Protein AF-A0AAE1H921-F1 (afdb_monomer)

pLDDT: mean 92.35, std 7.17, range [56.5, 98.56]

Mean predicted aligned error: 3.52 Å

Nearest PDB structures (foldseek):
  1itq-assembly1_B  TM=9.037E-01  e=1.234E-04  Homo sapiens

Radius of gyration: 13.82 Å; Cα contacts (8 Å, |Δi|>4): 84; chains: 1; bounding box: 28×37×38 Å

Structure (mmCIF, N/CA/C/O backbone):
data_AF-A0AAE1H921-F1
#
_entry.id   AF-A0AAE1H921-F1
#
loop_
_atom_site.group_PDB
_atom_site.id
_atom_site.type_symbol
_atom_site.label_atom_id
_atom_site.label_alt_id
_atom_site.label_comp_id
_atom_site.label_asym_id
_atom_site.label_entity_id
_atom_site.label_seq_id
_atom_site.pdbx_PDB_ins_code
_atom_site.Cartn_x
_atom_site.Cartn_y
_atom_site.Cartn_z
_atom_site.occupancy
_atom_site.B_iso_or_equiv
_atom_site.auth_seq_id
_atom_site.auth_comp_id
_atom_site.auth_asym_id
_atom_site.auth_atom_id
_atom_site.pdbx_PDB_model_num
ATOM 1 N N . HIS A 1 1 ? 8.008 -4.798 3.455 1.00 93.94 1 HIS A N 1
ATOM 2 C CA . HIS A 1 1 ? 7.386 -3.957 4.485 1.00 93.94 1 HIS A CA 1
ATOM 3 C C . HIS A 1 1 ? 7.613 -2.524 4.057 1.00 93.94 1 HIS A C 1
ATOM 5 O O . HIS A 1 1 ? 8.766 -2.128 3.936 1.00 93.94 1 HIS A O 1
ATOM 11 N N . ASN A 1 2 ? 6.551 -1.816 3.688 1.00 97.00 2 ASN A N 1
ATOM 12 C CA . ASN A 1 2 ? 6.629 -0.484 3.105 1.00 97.00 2 ASN A CA 1
ATOM 13 C C . ASN A 1 2 ? 5.398 0.325 3.528 1.00 97.00 2 ASN A C 1
ATOM 15 O O . ASN A 1 2 ? 4.272 -0.141 3.339 1.00 97.00 2 ASN A O 1
ATOM 19 N N . ASP A 1 3 ? 5.626 1.509 4.093 1.00 96.31 3 ASP A N 1
ATOM 20 C CA . ASP A 1 3 ? 4.599 2.352 4.718 1.00 96.31 3 ASP A CA 1
ATOM 21 C C . ASP A 1 3 ? 4.034 3.433 3.786 1.00 96.31 3 ASP A C 1
ATOM 23 O O . ASP A 1 3 ? 3.386 4.375 4.243 1.00 96.31 3 ASP A O 1
ATOM 27 N N . LEU A 1 4 ? 4.238 3.327 2.468 1.00 95.00 4 LEU A N 1
ATOM 28 C CA . LEU A 1 4 ? 3.625 4.261 1.522 1.00 95.00 4 LEU A CA 1
ATOM 29 C C . LEU A 1 4 ? 2.108 4.468 1.748 1.00 95.00 4 LEU A C 1
ATOM 31 O O . LEU A 1 4 ? 1.701 5.631 1.745 1.00 95.00 4 LEU A O 1
ATOM 35 N N . PRO A 1 5 ? 1.275 3.435 2.017 1.00 95.62 5 PRO A N 1
ATOM 36 C CA . PRO A 1 5 ? -0.153 3.643 2.290 1.00 95.62 5 PRO A CA 1
ATOM 37 C C . PRO A 1 5 ? -0.413 4.588 3.471 1.00 95.62 5 PRO A C 1
ATOM 39 O O . PRO A 1 5 ? -1.303 5.438 3.416 1.00 95.62 5 PRO A O 1
ATOM 42 N N . TRP A 1 6 ? 0.426 4.518 4.506 1.00 95.69 6 TRP A N 1
ATOM 43 C CA . TRP A 1 6 ? 0.338 5.416 5.652 1.00 95.69 6 TRP A CA 1
ATOM 44 C C . TRP A 1 6 ? 0.701 6.857 5.282 1.00 95.69 6 TRP A C 1
ATOM 46 O O . TRP A 1 6 ? 0.045 7.806 5.719 1.00 95.69 6 TRP A O 1
ATOM 56 N N . ASN A 1 7 ? 1.704 7.045 4.425 1.00 93.06 7 ASN A N 1
ATOM 57 C CA . ASN A 1 7 ? 2.034 8.368 3.899 1.00 93.06 7 ASN A CA 1
ATOM 58 C C . ASN A 1 7 ? 0.895 8.931 3.038 1.00 93.06 7 ASN A C 1
ATOM 60 O O . ASN A 1 7 ? 0.589 10.116 3.136 1.00 93.06 7 ASN A O 1
ATOM 64 N N . MET A 1 8 ? 0.210 8.095 2.255 1.00 92.62 8 MET A N 1
ATOM 65 C CA . MET A 1 8 ? -0.978 8.503 1.494 1.00 92.62 8 MET A CA 1
ATOM 66 C C . MET A 1 8 ? -2.109 8.960 2.415 1.00 92.62 8 MET A C 1
ATOM 68 O O . MET A 1 8 ? -2.743 9.984 2.152 1.00 92.62 8 MET A O 1
ATOM 72 N N . ARG A 1 9 ? -2.307 8.287 3.552 1.00 93.75 9 ARG A N 1
ATOM 73 C CA . ARG A 1 9 ? -3.231 8.773 4.581 1.00 93.75 9 ARG A CA 1
ATOM 74 C C . ARG A 1 9 ? -2.817 10.137 5.126 1.00 93.75 9 ARG A C 1
ATOM 76 O O . ARG A 1 9 ? -3.652 11.028 5.239 1.00 93.75 9 ARG A O 1
ATOM 83 N N . LYS A 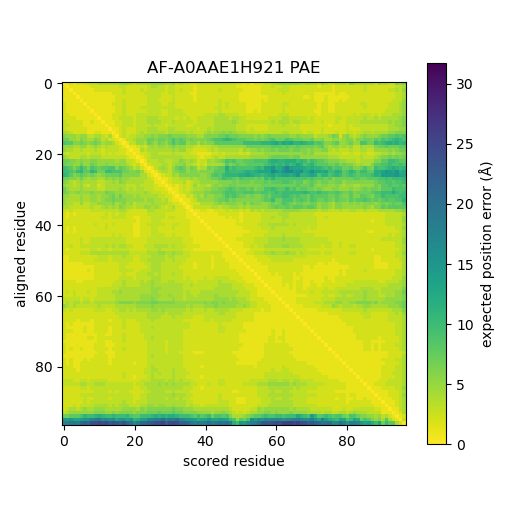1 10 ? -1.543 10.299 5.481 1.00 91.56 10 LYS A N 1
ATOM 84 C CA . LYS A 1 10 ? -1.033 11.527 6.104 1.00 91.56 10 LYS A CA 1
ATOM 85 C C . LYS A 1 10 ? -1.075 12.738 5.178 1.00 91.56 10 LYS A C 1
ATOM 87 O O . LYS A 1 10 ? -1.436 13.816 5.631 1.00 91.56 10 LYS A O 1
ATOM 92 N N . TYR A 1 11 ? -0.671 12.568 3.922 1.00 88.38 11 TYR A N 1
ATOM 93 C CA . TYR A 1 11 ? -0.445 13.686 3.006 1.00 88.38 11 TYR A CA 1
ATOM 94 C C . TYR A 1 11 ? -1.640 14.011 2.123 1.00 88.38 11 TYR A C 1
ATOM 96 O O . TYR A 1 11 ? -1.845 15.174 1.794 1.00 88.38 11 TYR A O 1
ATOM 104 N N . VAL A 1 12 ? -2.412 12.999 1.723 1.00 89.31 12 VAL A N 1
ATOM 105 C CA . VAL A 1 12 ? -3.545 13.181 0.804 1.00 89.31 12 VAL A CA 1
ATOM 106 C C . VAL A 1 12 ? -4.845 12.620 1.365 1.00 89.31 12 VAL A C 1
ATOM 108 O O . VAL A 1 12 ? -5.822 12.506 0.637 1.00 89.31 12 VAL A O 1
ATOM 111 N N . HIS A 1 13 ? -4.890 12.254 2.650 1.00 92.56 13 HIS A N 1
ATOM 112 C CA . HIS A 1 13 ? -6.101 11.759 3.313 1.00 92.56 13 HIS A CA 1
ATOM 113 C C . HIS A 1 13 ? -6.798 10.628 2.536 1.00 92.56 13 HIS A C 1
ATOM 115 O O . HIS A 1 13 ? -8.022 10.588 2.450 1.00 92.56 13 HIS A O 1
ATOM 121 N N . ASN A 1 14 ? -6.011 9.719 1.942 1.00 92.50 14 ASN A N 1
ATOM 122 C 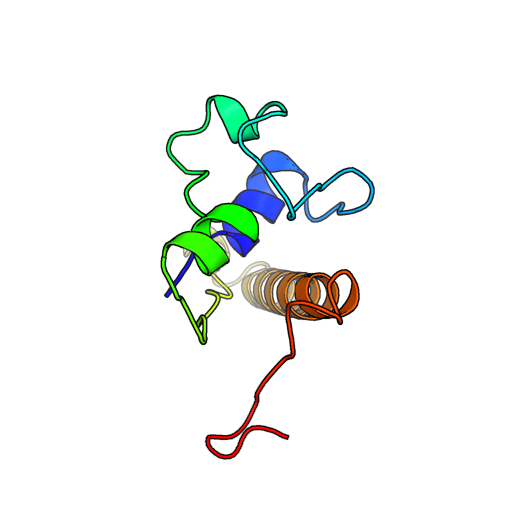CA . ASN A 1 14 ? -6.477 8.616 1.084 1.00 92.50 14 ASN A CA 1
ATOM 123 C C . ASN A 1 14 ? -7.214 9.041 -0.211 1.00 92.50 14 ASN A C 1
ATOM 125 O O . ASN A 1 14 ? -7.771 8.186 -0.916 1.00 92.50 14 ASN A O 1
ATOM 129 N N . GLN A 1 15 ? -7.199 10.333 -0.552 1.00 90.69 15 GLN A N 1
ATOM 130 C CA . GLN A 1 15 ? -7.758 10.894 -1.780 1.00 90.69 15 GLN A CA 1
ATOM 131 C C . GLN A 1 15 ? -6.739 10.751 -2.912 1.00 90.69 15 GLN A C 1
ATOM 133 O O . GLN A 1 15 ? -5.763 11.490 -3.002 1.00 90.69 15 GLN A O 1
ATOM 138 N N . MET A 1 16 ? -6.954 9.767 -3.784 1.00 84.75 16 MET A N 1
ATOM 139 C CA . MET A 1 16 ? -5.952 9.379 -4.782 1.00 84.75 16 MET A CA 1
ATOM 140 C C . MET A 1 16 ? -6.089 10.075 -6.139 1.00 84.75 16 MET A C 1
ATOM 142 O O . MET A 1 16 ? -5.256 9.860 -7.009 1.00 84.75 16 MET A O 1
ATOM 146 N N . GLY A 1 17 ? -7.095 10.936 -6.327 1.00 82.62 17 GLY A N 1
ATOM 147 C CA . GLY A 1 17 ? -7.353 11.578 -7.623 1.00 82.62 17 GLY A CA 1
ATOM 148 C C . GLY A 1 17 ? -6.183 12.416 -8.158 1.00 82.62 17 GLY A C 1
ATOM 149 O O . GLY A 1 17 ? -5.995 12.497 -9.366 1.00 82.62 17 GLY A O 1
ATOM 150 N N . SER A 1 18 ? -5.374 13.004 -7.273 1.00 76.12 18 SER A N 1
ATOM 151 C CA . SER A 1 18 ? -4.166 13.768 -7.622 1.00 76.12 18 SER A CA 1
ATOM 152 C C . SER A 1 18 ? -2.8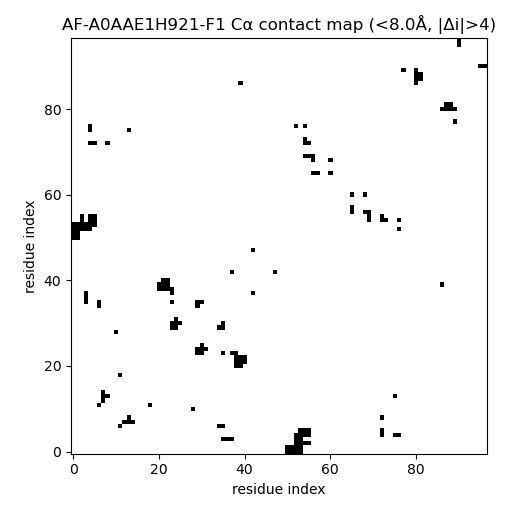60 13.027 -7.304 1.00 76.12 18 SER A C 1
ATOM 154 O O . SER A 1 18 ? -1.775 13.585 -7.474 1.00 76.12 18 SER A O 1
ATOM 156 N N . PHE A 1 19 ? -2.936 11.779 -6.834 1.00 83.75 19 PHE A N 1
ATOM 157 C CA . PHE A 1 19 ? -1.764 11.007 -6.440 1.00 83.75 19 PHE A CA 1
ATOM 158 C C . PHE A 1 19 ? -1.118 10.345 -7.660 1.00 83.75 19 PHE A C 1
ATOM 160 O O . PHE A 1 19 ? -1.611 9.349 -8.184 1.00 83.75 19 PHE A O 1
ATOM 167 N N . ASN A 1 20 ? 0.016 10.886 -8.107 1.00 87.19 20 ASN A N 1
ATOM 168 C CA . ASN A 1 20 ? 0.774 10.313 -9.215 1.00 87.19 20 ASN A CA 1
ATOM 169 C C . ASN A 1 20 ? 1.842 9.327 -8.718 1.00 87.19 20 ASN A C 1
ATOM 171 O O . ASN A 1 20 ? 3.004 9.689 -8.540 1.00 87.19 20 ASN A O 1
ATOM 175 N N . PHE A 1 21 ? 1.471 8.058 -8.550 1.00 91.25 21 PHE A N 1
ATOM 176 C CA . PHE 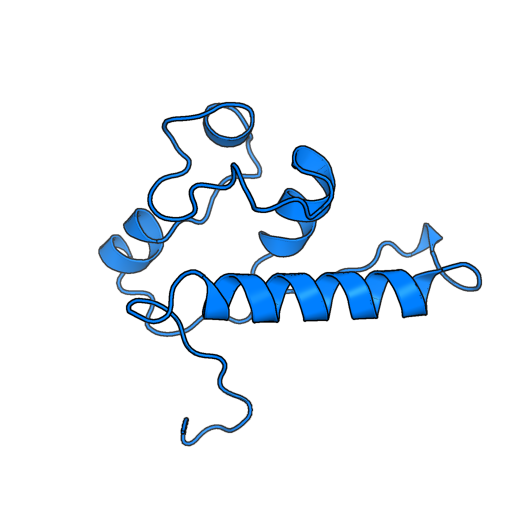A 1 21 ? 2.408 7.026 -8.093 1.00 91.25 21 PHE A CA 1
ATOM 177 C C . PHE A 1 21 ? 3.526 6.689 -9.097 1.00 91.25 21 PHE A C 1
ATOM 179 O O . PHE A 1 21 ? 4.515 6.051 -8.734 1.00 91.25 21 PHE A O 1
ATOM 186 N N . SER A 1 22 ? 3.402 7.108 -10.361 1.00 88.38 22 SER A N 1
ATOM 187 C CA . SER A 1 22 ? 4.416 6.820 -11.383 1.00 88.38 22 SER A CA 1
ATOM 188 C C . SER A 1 22 ? 5.759 7.464 -11.042 1.00 88.38 22 SER A C 1
ATOM 190 O O . SER A 1 22 ? 6.815 6.873 -11.284 1.00 88.38 22 SER A O 1
ATOM 192 N N . LYS A 1 23 ? 5.711 8.676 -10.477 1.00 85.94 23 LYS A N 1
ATOM 193 C CA . LYS A 1 23 ? 6.881 9.477 -10.130 1.00 85.94 23 LYS A CA 1
ATOM 194 C C . LYS A 1 23 ? 6.503 10.523 -9.082 1.00 85.94 23 LYS A C 1
ATOM 196 O O . LYS A 1 23 ? 5.801 11.485 -9.385 1.00 85.94 23 LYS A O 1
ATOM 201 N N . LEU A 1 24 ? 6.978 10.327 -7.854 1.00 83.62 24 LEU A N 1
ATOM 202 C CA . LEU A 1 24 ? 6.618 11.177 -6.716 1.00 83.62 24 LEU A CA 1
ATOM 203 C C . LEU A 1 24 ? 7.631 12.300 -6.449 1.00 83.62 24 LEU A C 1
ATOM 205 O O . LEU A 1 24 ? 7.328 13.250 -5.736 1.00 83.62 24 LEU A O 1
ATOM 209 N N . ASP A 1 25 ? 8.817 12.251 -7.053 1.00 75.69 25 ASP A N 1
ATOM 210 C CA . ASP A 1 25 ? 9.873 13.260 -6.870 1.00 75.69 25 ASP A CA 1
ATOM 211 C C . ASP A 1 25 ? 9.579 14.627 -7.532 1.00 75.69 25 ASP A C 1
ATOM 213 O O . ASP A 1 25 ? 10.341 15.581 -7.361 1.00 75.69 25 ASP A O 1
ATOM 217 N N . SER A 1 26 ? 8.479 14.744 -8.281 1.00 74.19 26 SER A N 1
ATOM 218 C CA . SER A 1 26 ? 8.132 15.944 -9.046 1.00 74.19 26 SER A CA 1
ATOM 219 C C . SER A 1 26 ? 7.033 16.809 -8.423 1.00 74.19 26 SER A C 1
ATOM 221 O O . SER A 1 26 ? 6.812 17.918 -8.903 1.00 74.19 26 SER A O 1
ATOM 223 N N . SER A 1 27 ? 6.353 16.345 -7.370 1.00 79.31 27 SER A N 1
ATOM 224 C CA . SER A 1 27 ? 5.197 17.039 -6.773 1.00 79.31 27 SER A CA 1
ATOM 225 C C . SER A 1 27 ? 5.300 17.148 -5.254 1.00 79.31 27 SER A C 1
ATOM 227 O O . SER A 1 27 ? 5.638 16.172 -4.589 1.00 79.31 27 SER A O 1
ATOM 229 N N . GLU A 1 28 ? 4.950 18.303 -4.688 1.00 80.56 28 GLU A N 1
ATOM 230 C CA . GLU A 1 28 ? 4.776 18.442 -3.236 1.00 80.56 28 GLU A CA 1
ATOM 231 C C . GLU A 1 28 ? 3.525 17.687 -2.744 1.00 80.56 28 GLU A C 1
ATOM 233 O O . GLU A 1 28 ? 2.559 17.561 -3.500 1.00 80.56 28 GLU A O 1
ATOM 238 N N . PRO A 1 29 ? 3.512 17.176 -1.496 1.00 82.12 29 PRO A N 1
ATOM 239 C CA . PRO A 1 29 ? 4.595 17.206 -0.497 1.00 82.12 29 PRO A CA 1
ATOM 240 C C . PRO A 1 29 ? 5.649 16.094 -0.686 1.00 82.12 29 PRO A C 1
ATOM 242 O O . PRO A 1 29 ? 6.566 15.935 0.116 1.00 82.12 29 PRO A O 1
ATOM 245 N N . TRP A 1 30 ? 5.508 15.272 -1.724 1.00 85.25 30 TRP A N 1
ATOM 246 C CA . TRP A 1 30 ? 6.291 14.053 -1.923 1.00 85.25 30 TRP A CA 1
ATOM 247 C C . TRP A 1 30 ? 7.746 14.306 -2.300 1.00 85.25 30 TRP A C 1
ATOM 249 O O . TRP A 1 30 ? 8.622 13.537 -1.912 1.00 85.25 30 TRP A O 1
ATOM 259 N N . LYS A 1 31 ? 8.006 15.387 -3.032 1.00 83.31 31 LYS A N 1
ATOM 260 C CA . LYS A 1 31 ? 9.348 15.788 -3.453 1.00 83.31 31 LYS A CA 1
ATOM 261 C C . LYS A 1 31 ? 10.271 16.101 -2.274 1.00 83.31 31 LYS A C 1
ATOM 263 O O . LYS A 1 31 ? 11.449 15.758 -2.322 1.00 83.31 31 LYS A O 1
ATOM 268 N N . THR A 1 32 ? 9.750 16.755 -1.238 1.00 83.31 32 THR A N 1
ATOM 269 C CA . THR A 1 32 ? 10.531 17.216 -0.076 1.00 83.31 32 THR A CA 1
ATOM 270 C C . THR A 1 32 ? 10.392 16.312 1.147 1.00 83.31 32 THR A C 1
ATOM 272 O O . THR A 1 32 ? 11.123 16.470 2.124 1.00 83.31 32 THR A O 1
ATOM 275 N N . SER A 1 33 ? 9.472 15.347 1.116 1.00 84.00 33 SER A N 1
ATOM 276 C CA . SER A 1 33 ? 9.239 14.449 2.243 1.00 84.00 33 SER A CA 1
ATOM 277 C C . SER A 1 33 ? 10.330 13.383 2.379 1.00 84.00 33 SER A C 1
ATOM 279 O O . SER A 1 33 ? 10.473 12.509 1.525 1.00 84.00 33 SER A O 1
ATOM 281 N N . ASN A 1 34 ? 10.983 13.355 3.547 1.00 84.31 34 ASN A N 1
ATOM 282 C CA . ASN A 1 34 ? 11.869 12.266 3.995 1.00 84.31 34 ASN A CA 1
ATOM 283 C C . ASN A 1 34 ? 11.154 10.914 4.178 1.00 84.31 34 ASN A C 1
ATOM 285 O O . ASN A 1 34 ? 11.769 9.949 4.610 1.00 84.31 34 ASN A O 1
ATOM 289 N N . TRP A 1 35 ? 9.848 10.841 3.926 1.00 83.50 35 TRP A N 1
ATOM 290 C CA . TRP A 1 35 ? 9.065 9.607 3.994 1.00 83.50 35 TRP A CA 1
ATOM 291 C C . TRP A 1 35 ? 8.650 9.124 2.596 1.00 83.50 35 TRP A C 1
ATOM 293 O O . TRP A 1 35 ? 8.115 8.027 2.445 1.00 83.50 35 TRP A O 1
ATOM 303 N N . SER A 1 36 ? 8.935 9.908 1.554 1.00 88.06 36 SER A N 1
ATOM 304 C CA . SER A 1 36 ? 8.632 9.597 0.159 1.00 88.06 36 SER A CA 1
ATOM 305 C C . SER A 1 36 ? 9.780 8.823 -0.492 1.00 88.06 36 SER A C 1
ATOM 307 O O . SER A 1 36 ? 10.596 9.356 -1.246 1.00 88.06 36 SER A O 1
ATOM 309 N N . HIS A 1 37 ? 9.865 7.531 -0.177 1.00 90.75 37 HIS A N 1
ATOM 310 C CA . HIS A 1 37 ? 10.919 6.653 -0.700 1.00 90.75 37 HIS A CA 1
ATOM 311 C C . HIS A 1 37 ? 10.487 5.818 -1.907 1.00 90.75 37 HIS A C 1
ATOM 313 O O . HIS A 1 37 ? 11.342 5.372 -2.668 1.00 90.75 37 HIS A O 1
ATOM 319 N N . THR A 1 38 ? 9.182 5.636 -2.115 1.00 93.88 38 THR A N 1
ATOM 320 C CA . THR A 1 38 ? 8.653 4.596 -3.006 1.00 93.88 38 THR A CA 1
ATOM 321 C C . THR A 1 38 ? 7.724 5.176 -4.059 1.00 93.88 38 THR A C 1
ATOM 323 O O . THR A 1 38 ? 6.694 5.738 -3.711 1.00 93.88 38 THR A O 1
ATOM 326 N N . ASP A 1 39 ? 8.064 4.971 -5.328 1.00 94.44 39 ASP A N 1
ATOM 327 C CA . ASP A 1 39 ? 7.232 5.218 -6.509 1.00 94.44 39 ASP A CA 1
ATOM 328 C C . ASP A 1 39 ? 7.511 4.131 -7.566 1.00 94.44 39 ASP A C 1
ATOM 330 O O . ASP A 1 39 ? 8.469 3.361 -7.426 1.00 94.44 39 ASP A O 1
ATOM 334 N N . LEU A 1 40 ? 6.679 4.026 -8.608 1.00 94.94 40 LEU A N 1
ATOM 335 C CA . LEU A 1 40 ? 6.836 2.979 -9.631 1.00 94.94 40 LEU A CA 1
ATOM 336 C C . LEU A 1 40 ? 8.182 3.061 -10.360 1.00 94.94 40 LEU A C 1
ATOM 338 O O . LEU A 1 40 ? 8.778 2.027 -10.668 1.00 94.94 40 LEU A O 1
ATOM 342 N N . THR A 1 41 ? 8.678 4.274 -10.617 1.00 94.38 41 THR A N 1
ATOM 343 C CA . THR A 1 41 ? 9.969 4.480 -11.285 1.00 94.38 41 THR A CA 1
ATOM 344 C C . THR A 1 41 ? 11.107 3.888 -10.453 1.00 94.38 41 THR A C 1
ATOM 346 O O . THR A 1 41 ? 11.904 3.101 -10.967 1.00 94.38 41 THR A O 1
ATOM 349 N N . ARG A 1 42 ? 11.160 4.198 -9.154 1.00 94.94 42 ARG A N 1
ATOM 350 C CA . ARG A 1 42 ? 12.172 3.675 -8.227 1.00 94.94 42 ARG A CA 1
ATOM 351 C C . ARG A 1 42 ? 12.045 2.171 -8.025 1.00 94.94 42 ARG A C 1
ATOM 353 O O . ARG A 1 42 ? 13.068 1.493 -8.007 1.00 94.94 42 ARG A O 1
ATOM 360 N N . LEU A 1 43 ? 10.823 1.636 -7.932 1.00 96.69 43 LEU A N 1
ATOM 361 C CA . LEU A 1 43 ? 10.599 0.187 -7.848 1.00 96.69 43 LEU A CA 1
ATOM 362 C C . LEU A 1 43 ? 11.147 -0.536 -9.086 1.00 96.69 43 LEU A C 1
ATOM 364 O O . LEU A 1 43 ? 11.820 -1.556 -8.951 1.00 96.69 43 LEU A O 1
ATOM 368 N N . ARG A 1 44 ? 10.919 0.018 -10.285 1.00 95.81 44 ARG A N 1
ATOM 369 C CA . ARG A 1 44 ? 11.412 -0.555 -11.543 1.00 95.81 44 ARG A CA 1
ATOM 370 C C . ARG A 1 44 ? 12.934 -0.468 -11.667 1.00 95.81 44 ARG A C 1
ATOM 372 O O . ARG A 1 44 ? 13.557 -1.469 -12.004 1.00 95.81 44 ARG A O 1
ATOM 379 N N . ILE A 1 45 ? 13.534 0.684 -11.360 1.00 96.75 45 ILE A N 1
ATOM 380 C CA . ILE A 1 45 ? 15.000 0.855 -11.364 1.00 96.75 45 ILE A CA 1
ATOM 381 C C . ILE A 1 45 ? 15.659 -0.081 -10.342 1.00 96.75 45 ILE A C 1
ATOM 383 O O . ILE A 1 45 ? 16.680 -0.696 -10.635 1.00 96.75 45 ILE A O 1
ATOM 387 N N . GLY A 1 46 ? 15.052 -0.227 -9.163 1.00 97.06 46 GLY A N 1
ATOM 388 C CA . GLY A 1 46 ? 15.509 -1.131 -8.109 1.00 97.06 46 GLY A CA 1
ATOM 389 C C . GLY A 1 46 ? 15.203 -2.612 -8.352 1.00 97.06 46 GLY A C 1
ATOM 390 O O . GLY A 1 46 ? 15.504 -3.423 -7.482 1.00 97.06 46 GLY A O 1
ATOM 391 N N . MET A 1 47 ? 14.599 -2.973 -9.493 1.00 97.50 47 MET A N 1
ATOM 392 C CA . MET A 1 47 ? 14.206 -4.345 -9.849 1.00 97.50 47 MET A CA 1
ATOM 393 C C . MET A 1 47 ? 13.339 -5.041 -8.783 1.00 97.50 47 MET A C 1
ATOM 395 O O . MET A 1 47 ? 13.434 -6.249 -8.563 1.00 97.50 47 MET A O 1
ATOM 399 N N . VAL A 1 48 ? 12.474 -4.283 -8.106 1.00 97.31 48 VAL A N 1
ATOM 400 C CA . VAL A 1 48 ? 11.584 -4.818 -7.073 1.00 97.31 48 VAL A CA 1
ATOM 401 C C . VAL A 1 48 ? 10.413 -5.543 -7.737 1.00 97.31 48 VAL A C 1
ATOM 403 O O . VAL A 1 48 ? 9.500 -4.912 -8.260 1.00 97.31 48 VAL A O 1
ATOM 406 N N . GLY A 1 49 ? 10.433 -6.878 -7.702 1.00 95.50 49 GLY A N 1
ATOM 407 C CA . GLY A 1 49 ? 9.386 -7.715 -8.306 1.00 95.50 49 GLY A CA 1
ATOM 408 C C . GLY A 1 49 ? 8.114 -7.878 -7.463 1.00 95.50 49 GLY A C 1
ATOM 409 O O . GLY A 1 49 ? 7.069 -8.229 -7.998 1.00 95.50 49 GLY A O 1
ATOM 410 N N . ALA A 1 50 ? 8.182 -7.630 -6.152 1.00 95.44 50 ALA A N 1
ATOM 411 C CA . ALA A 1 50 ? 7.032 -7.707 -5.255 1.00 95.44 50 ALA A CA 1
ATOM 412 C C . ALA A 1 50 ? 7.213 -6.790 -4.043 1.00 95.44 50 ALA A C 1
ATOM 414 O O . ALA A 1 50 ? 8.330 -6.582 -3.563 1.00 95.44 50 ALA A O 1
ATOM 415 N N . GLN A 1 51 ? 6.104 -6.284 -3.500 1.00 96.62 51 GLN A N 1
ATOM 416 C CA . GLN A 1 51 ? 6.125 -5.467 -2.294 1.00 96.62 51 GLN A CA 1
ATOM 417 C C . GLN A 1 51 ? 5.039 -5.883 -1.300 1.00 96.62 51 GLN A C 1
ATOM 419 O O . GLN A 1 51 ? 3.870 -6.007 -1.642 1.00 96.62 51 GLN A O 1
ATOM 424 N N . PHE A 1 52 ? 5.439 -6.029 -0.035 1.00 97.12 52 PHE A N 1
ATOM 425 C CA . PHE A 1 52 ? 4.522 -6.093 1.098 1.00 97.12 52 PHE A CA 1
ATOM 426 C C . PHE A 1 52 ? 4.245 -4.682 1.614 1.00 97.12 52 PHE A C 1
ATOM 428 O O . PHE A 1 52 ? 5.130 -4.073 2.232 1.00 97.12 52 PHE A O 1
ATOM 435 N N . TRP A 1 53 ? 3.032 -4.198 1.354 1.00 97.81 53 TRP A N 1
ATOM 436 C CA . TRP A 1 53 ? 2.504 -2.925 1.839 1.00 97.81 53 TRP A CA 1
ATOM 437 C C . TRP A 1 53 ? 1.955 -3.065 3.259 1.00 97.81 53 TRP A C 1
ATOM 439 O O . TRP A 1 53 ? 1.248 -4.022 3.570 1.00 97.81 53 TRP A O 1
ATOM 449 N N . SER A 1 54 ? 2.299 -2.118 4.123 1.00 97.94 54 SER A N 1
ATOM 450 C CA . SER A 1 54 ? 1.869 -2.098 5.518 1.00 97.94 54 SER A CA 1
ATOM 451 C C . SER A 1 54 ? 0.476 -1.475 5.634 1.00 97.94 54 SER A C 1
ATOM 453 O O . SER A 1 54 ? 0.289 -0.310 5.284 1.00 97.94 54 SER A O 1
ATOM 455 N N . ALA A 1 55 ? -0.502 -2.228 6.144 1.00 98.00 55 ALA A N 1
ATOM 456 C CA . ALA A 1 55 ? -1.782 -1.679 6.599 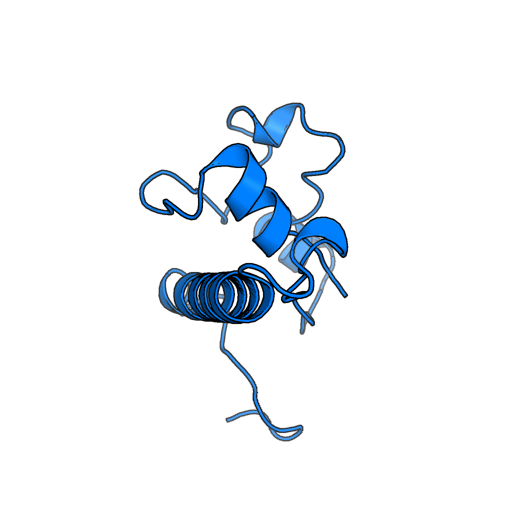1.00 98.00 55 ALA A CA 1
ATOM 457 C C . ALA A 1 55 ? -1.636 -1.184 8.049 1.00 98.00 55 ALA A C 1
ATOM 459 O O . ALA A 1 55 ? -2.189 -1.760 8.985 1.00 98.00 55 ALA A O 1
ATOM 460 N N . TYR A 1 56 ? -0.791 -0.168 8.234 1.00 97.44 56 TYR A N 1
ATOM 461 C CA . TYR A 1 56 ? -0.401 0.333 9.550 1.00 97.44 56 TYR A CA 1
ATOM 462 C C . TYR A 1 56 ? -1.511 1.150 10.222 1.00 97.44 56 TYR A C 1
ATOM 464 O O . TYR A 1 56 ? -2.146 2.000 9.599 1.00 97.44 56 TYR A O 1
ATOM 472 N N . VAL A 1 57 ? -1.669 0.955 11.533 1.00 97.12 57 VAL A N 1
ATOM 473 C CA . VAL A 1 57 ? -2.553 1.746 12.392 1.00 97.12 57 VAL A CA 1
ATOM 474 C C . VAL A 1 57 ? -1.788 2.157 13.657 1.00 97.12 57 VAL A C 1
ATOM 476 O O . VAL A 1 57 ? -1.143 1.305 14.273 1.00 97.12 57 VAL A O 1
ATOM 479 N N . PRO A 1 58 ? -1.828 3.439 14.068 1.00 96.88 58 PRO A N 1
ATOM 480 C CA . PRO A 1 58 ? -1.151 3.887 15.281 1.00 96.88 58 PRO A CA 1
ATOM 481 C C . PRO A 1 58 ? -1.818 3.324 16.541 1.00 96.88 58 PRO A C 1
ATOM 483 O O . PRO A 1 58 ? -3.041 3.246 16.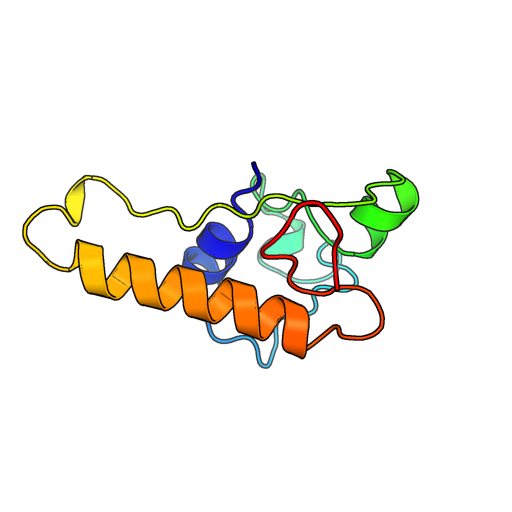622 1.00 96.88 58 PRO A O 1
ATOM 486 N N . CYS A 1 59 ? -1.024 3.025 17.575 1.00 97.19 59 CYS A N 1
ATOM 487 C CA . CYS A 1 59 ? -1.535 2.472 18.838 1.00 97.19 59 CYS A CA 1
ATOM 488 C C . CYS A 1 59 ? -2.587 3.365 19.519 1.00 97.19 59 CYS A C 1
ATOM 490 O O . CYS A 1 59 ? -3.444 2.860 20.233 1.00 97.19 59 CYS A O 1
ATOM 492 N N . GLY A 1 60 ? -2.559 4.680 19.275 1.00 97.69 60 GLY A N 1
ATOM 493 C CA . GLY A 1 60 ? -3.558 5.615 19.803 1.00 97.69 60 GLY A CA 1
ATOM 494 C C . GLY A 1 60 ? -4.989 5.366 19.309 1.00 97.69 60 GLY A C 1
ATOM 495 O O . GLY A 1 60 ? -5.922 5.853 19.931 1.00 97.69 60 GLY A O 1
ATOM 496 N N . ALA A 1 61 ? -5.173 4.593 18.235 1.00 97.56 61 ALA A N 1
ATOM 497 C CA . ALA A 1 61 ? -6.488 4.191 17.732 1.00 97.56 61 ALA A CA 1
ATOM 498 C C . ALA A 1 61 ? -7.087 2.984 18.479 1.00 97.56 61 ALA A C 1
ATOM 500 O O . ALA A 1 61 ? -8.230 2.585 18.234 1.00 97.56 61 ALA A O 1
ATOM 501 N N . GLN A 1 62 ? -6.307 2.341 19.353 1.00 97.25 62 GLN A N 1
ATOM 502 C CA . GLN A 1 62 ? -6.744 1.163 20.088 1.00 97.25 62 GLN A CA 1
ATOM 503 C C . GLN A 1 62 ? -7.963 1.494 20.961 1.00 97.25 62 GLN A C 1
ATOM 505 O O . GLN A 1 62 ? -7.988 2.513 21.643 1.00 97.25 62 GLN A O 1
ATOM 510 N N . PHE A 1 63 ? -8.970 0.615 20.934 1.00 96.44 63 PHE A N 1
ATOM 511 C CA . PHE A 1 63 ? -10.278 0.806 21.586 1.00 96.44 63 PHE A CA 1
ATOM 512 C C . PHE A 1 63 ? -11.100 2.005 21.080 1.00 96.44 63 PHE A C 1
ATOM 514 O O . PHE A 1 63 ? -12.128 2.326 21.673 1.00 96.44 63 PHE A O 1
ATOM 521 N N . LEU A 1 64 ? -10.679 2.633 19.980 1.00 97.38 64 LEU A N 1
ATOM 522 C CA . LEU A 1 64 ? -11.393 3.709 19.301 1.00 97.38 64 LEU A CA 1
ATOM 523 C C . LEU A 1 64 ? -11.761 3.252 17.884 1.00 97.38 64 LEU A C 1
ATOM 525 O O . LEU A 1 64 ? -12.686 2.467 17.693 1.00 97.38 64 LEU A O 1
ATOM 529 N N . ASP A 1 65 ? -11.003 3.699 16.890 1.00 97.69 65 ASP A N 1
ATOM 530 C CA . ASP A 1 65 ? -11.266 3.541 15.465 1.00 97.69 65 ASP A CA 1
ATOM 531 C C . ASP A 1 65 ? -10.274 2.593 14.765 1.00 97.69 65 ASP A C 1
ATOM 533 O O . ASP A 1 65 ? -10.269 2.505 13.539 1.00 97.69 65 ASP A O 1
ATOM 537 N N . ALA A 1 66 ? -9.470 1.819 15.509 1.00 98.19 66 ALA A N 1
ATOM 538 C CA . ALA A 1 66 ? -8.439 0.941 14.938 1.00 98.19 66 ALA A CA 1
ATOM 539 C C . ALA A 1 66 ? -8.945 0.010 13.820 1.00 98.19 66 ALA A C 1
ATOM 541 O O . ALA A 1 66 ? -8.252 -0.188 12.819 1.00 98.19 66 ALA A O 1
ATOM 542 N N . VAL A 1 67 ? -10.154 -0.547 13.960 1.00 98.12 67 VAL A N 1
ATOM 543 C CA . VAL A 1 67 ? -10.761 -1.409 12.931 1.00 98.12 67 VAL A CA 1
ATOM 544 C C . VAL A 1 67 ? -11.056 -0.614 11.661 1.00 98.12 67 VAL A C 1
ATOM 546 O O . VAL A 1 67 ? -10.659 -1.034 10.575 1.00 98.12 67 VAL A O 1
ATOM 549 N N . GLN A 1 68 ? -11.701 0.547 11.791 1.00 98.25 68 GLN A N 1
ATOM 550 C CA . GLN A 1 68 ? -12.011 1.414 10.657 1.00 98.25 68 GLN A CA 1
ATOM 551 C C . GLN A 1 68 ? -10.727 1.839 9.937 1.00 98.25 68 GLN A C 1
ATOM 553 O O . GLN A 1 68 ? -10.618 1.666 8.725 1.00 98.25 68 GLN A O 1
ATOM 558 N N . LEU A 1 69 ? -9.722 2.307 10.683 1.00 98.06 69 LEU A N 1
ATOM 559 C CA . LEU A 1 69 ? -8.435 2.711 10.120 1.00 98.06 69 LEU A CA 1
ATOM 560 C C . LEU A 1 69 ? -7.751 1.563 9.371 1.00 98.06 69 LEU A C 1
ATOM 562 O O . LEU A 1 69 ? -7.225 1.775 8.280 1.00 98.06 69 LEU A O 1
ATOM 566 N N . THR A 1 70 ? -7.798 0.344 9.916 1.00 98.38 70 THR A N 1
ATOM 567 C CA . THR A 1 70 ? -7.226 -0.842 9.259 1.00 98.38 70 THR A CA 1
ATOM 568 C C . THR A 1 70 ? -7.911 -1.105 7.919 1.00 98.38 70 THR A C 1
ATOM 570 O O . THR A 1 70 ? -7.235 -1.305 6.908 1.00 98.38 70 THR A O 1
ATOM 573 N N . LEU A 1 71 ? -9.247 -1.068 7.885 1.00 98.56 71 LEU A N 1
ATOM 574 C CA . LEU A 1 71 ? -10.0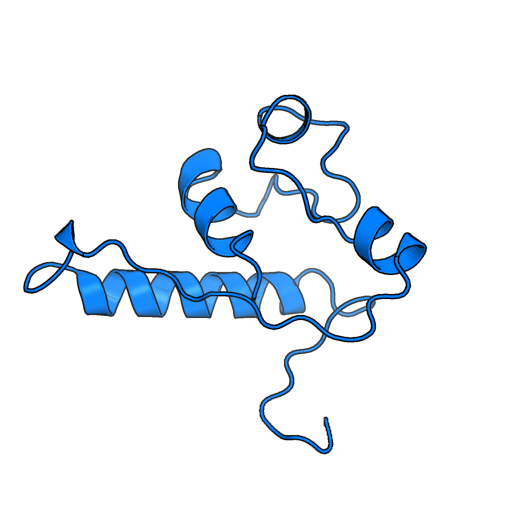18 -1.283 6.659 1.00 98.56 71 LEU A CA 1
ATOM 575 C C . LEU A 1 71 ? -9.752 -0.190 5.620 1.00 98.56 71 LEU A C 1
ATOM 577 O O . LEU A 1 71 ? -9.568 -0.507 4.449 1.00 98.56 71 LEU A O 1
ATOM 581 N N . GLU A 1 72 ? -9.642 1.070 6.043 1.00 98.19 72 GLU A N 1
ATOM 582 C CA . GLU A 1 72 ? -9.269 2.184 5.165 1.00 98.19 72 GLU A CA 1
ATOM 583 C C . GLU A 1 72 ? -7.860 2.010 4.572 1.00 98.19 72 GLU A C 1
ATOM 585 O O . GLU A 1 72 ? -7.633 2.355 3.415 1.00 98.19 72 GLU A O 1
ATOM 590 N N . GLN A 1 73 ? -6.893 1.472 5.328 1.00 98.19 73 GLN A N 1
ATOM 591 C CA . GLN A 1 73 ? -5.559 1.176 4.787 1.00 98.19 73 GLN A CA 1
ATOM 592 C C . GLN A 1 73 ? -5.574 0.006 3.797 1.00 98.19 73 GLN A C 1
ATOM 594 O O . GLN A 1 73 ? -4.944 0.098 2.744 1.00 98.19 73 GLN A O 1
ATOM 599 N N . ILE A 1 74 ? -6.311 -1.071 4.093 1.00 98.38 74 ILE A N 1
ATOM 600 C CA . ILE A 1 74 ? -6.492 -2.194 3.158 1.00 98.38 74 ILE A CA 1
ATOM 601 C C . ILE A 1 74 ? -7.143 -1.707 1.857 1.00 98.38 74 ILE A C 1
ATOM 603 O O . ILE A 1 74 ? -6.698 -2.083 0.773 1.00 98.38 74 ILE A O 1
ATOM 607 N N . ASP A 1 75 ? -8.169 -0.862 1.958 1.00 98.06 75 ASP A N 1
ATOM 608 C CA . ASP A 1 75 ? -8.857 -0.259 0.815 1.00 98.06 75 ASP A CA 1
ATOM 609 C C . ASP A 1 75 ? -7.904 0.570 -0.062 1.00 98.06 75 ASP A C 1
ATOM 611 O O . ASP A 1 75 ? -7.833 0.355 -1.271 1.00 98.06 75 ASP A O 1
ATOM 615 N N . VAL A 1 76 ? -7.096 1.452 0.534 1.00 97.19 76 VAL A N 1
ATOM 616 C CA . VAL A 1 76 ? -6.101 2.244 -0.211 1.00 97.19 76 VAL A CA 1
ATOM 617 C C . VAL A 1 76 ? -5.094 1.359 -0.936 1.00 97.19 76 VAL A C 1
ATOM 619 O O . VAL A 1 76 ? -4.764 1.641 -2.084 1.00 97.19 76 VAL A O 1
ATOM 622 N N . ILE A 1 77 ? -4.620 0.282 -0.303 1.00 97.50 77 ILE A N 1
ATOM 623 C CA . ILE A 1 77 ? -3.677 -0.657 -0.929 1.00 97.50 77 ILE A CA 1
ATOM 624 C C . ILE A 1 77 ? -4.312 -1.333 -2.149 1.00 97.50 77 ILE A C 1
ATOM 626 O O . ILE A 1 77 ? -3.666 -1.447 -3.191 1.00 97.50 77 ILE A O 1
ATOM 630 N N . LYS A 1 78 ? -5.575 -1.762 -2.040 1.00 97.50 78 LYS A N 1
ATOM 631 C CA . LYS A 1 78 ? -6.310 -2.366 -3.160 1.00 97.50 78 LYS A CA 1
ATOM 632 C C . LYS A 1 78 ? -6.482 -1.375 -4.303 1.00 97.50 78 LYS A C 1
ATOM 634 O O . LYS A 1 78 ? -6.056 -1.663 -5.418 1.00 97.50 78 LYS A O 1
ATOM 639 N N . ARG A 1 79 ? -6.997 -0.179 -4.008 1.00 96.69 79 ARG A N 1
ATOM 640 C CA . ARG A 1 79 ? -7.183 0.866 -5.017 1.00 96.69 79 ARG A CA 1
ATOM 641 C C . ARG A 1 79 ? -5.858 1.300 -5.654 1.00 96.69 79 ARG A C 1
ATOM 643 O O . ARG A 1 79 ? -5.833 1.623 -6.835 1.00 96.69 79 ARG A O 1
ATOM 650 N N . LEU A 1 80 ? -4.747 1.303 -4.908 1.00 95.38 80 LEU A N 1
ATOM 651 C CA . LEU A 1 80 ? -3.420 1.597 -5.461 1.00 95.38 80 LEU A CA 1
ATOM 652 C C . LEU A 1 80 ? -3.046 0.597 -6.561 1.00 95.38 80 LEU A C 1
ATOM 654 O O . LEU A 1 80 ? -2.549 1.002 -7.606 1.00 95.38 80 LEU A O 1
ATOM 658 N N . ALA A 1 81 ? -3.307 -0.694 -6.353 1.00 95.50 81 ALA A N 1
ATOM 659 C CA . ALA A 1 81 ? -3.094 -1.693 -7.396 1.00 95.50 81 ALA A CA 1
ATOM 660 C C . ALA A 1 81 ? -4.078 -1.514 -8.568 1.00 95.50 81 ALA A C 1
ATOM 662 O O .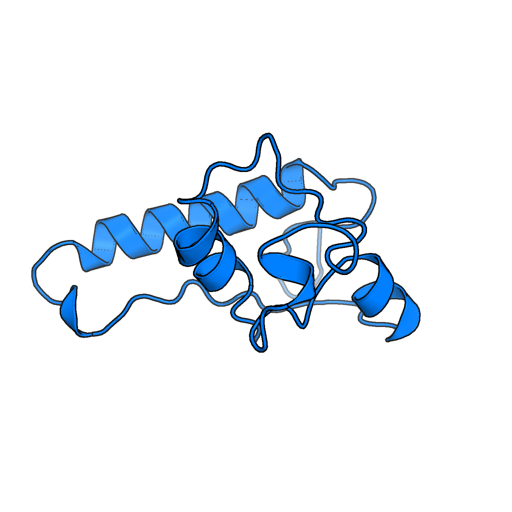 ALA A 1 81 ? -3.658 -1.553 -9.720 1.00 95.50 81 ALA A O 1
ATOM 663 N N . GLU A 1 82 ? -5.358 -1.252 -8.285 1.00 95.12 82 GLU A N 1
ATOM 664 C CA . GLU A 1 82 ? -6.405 -1.056 -9.305 1.00 95.12 82 GLU A CA 1
ATOM 665 C C . GLU A 1 82 ? -6.152 0.150 -10.222 1.00 95.12 82 GLU A C 1
ATOM 667 O O . GLU A 1 82 ? -6.466 0.090 -11.406 1.00 95.12 82 GLU A O 1
ATOM 672 N N . MET A 1 83 ? -5.565 1.236 -9.710 1.00 93.56 83 MET A N 1
ATOM 673 C CA . MET A 1 83 ? -5.192 2.410 -10.514 1.00 93.56 83 MET A CA 1
ATOM 674 C C . MET A 1 83 ? -3.950 2.185 -11.388 1.00 93.56 83 MET A C 1
ATOM 676 O O . MET A 1 83 ? -3.697 2.966 -12.304 1.00 93.56 83 MET A O 1
ATOM 680 N N . HIS A 1 84 ? -3.158 1.147 -11.106 1.00 94.50 84 HIS A N 1
ATOM 681 C CA . HIS A 1 84 ? -1.905 0.858 -11.804 1.00 94.50 84 HIS A CA 1
ATOM 682 C C . HIS A 1 84 ? -1.843 -0.597 -12.308 1.00 94.50 84 HIS A C 1
ATOM 684 O O . HIS A 1 84 ? -0.850 -1.279 -12.038 1.00 94.50 84 HIS A O 1
ATOM 690 N N . PRO A 1 85 ? -2.845 -1.078 -13.071 1.00 95.06 85 PRO A N 1
ATOM 691 C CA . PRO A 1 85 ? -2.968 -2.493 -13.438 1.00 95.06 85 PRO A CA 1
ATOM 692 C C . PRO A 1 85 ? -1.819 -2.991 -14.329 1.00 95.06 85 PRO A C 1
ATOM 694 O O . PRO A 1 85 ? -1.458 -4.163 -14.272 1.00 95.06 85 PRO A O 1
ATOM 697 N N . ASP A 1 86 ? -1.186 -2.100 -15.098 1.00 94.81 86 ASP A N 1
ATOM 698 C CA . ASP A 1 86 ? -0.031 -2.435 -15.944 1.00 94.81 86 ASP A CA 1
ATOM 699 C C . ASP A 1 86 ? 1.266 -2.649 -15.142 1.00 94.81 86 ASP A C 1
ATOM 701 O O . ASP A 1 86 ? 2.261 -3.146 -15.670 1.00 94.81 86 ASP A O 1
ATOM 705 N N . SER A 1 87 ? 1.298 -2.206 -13.880 1.00 95.31 87 SER A N 1
ATOM 706 C CA . SER A 1 87 ? 2.497 -2.241 -13.029 1.00 95.31 87 SER A CA 1
ATOM 707 C C . SER A 1 87 ? 2.319 -3.051 -11.751 1.00 95.31 87 SER A C 1
ATOM 709 O O . SER A 1 87 ? 3.304 -3.555 -11.216 1.00 95.31 87 SER A O 1
ATOM 711 N N . LEU A 1 88 ? 1.093 -3.153 -11.237 1.00 95.75 88 LEU A N 1
ATOM 712 C CA . LEU A 1 88 ? 0.778 -3.758 -9.952 1.00 95.75 88 LEU A CA 1
ATOM 713 C C . LEU A 1 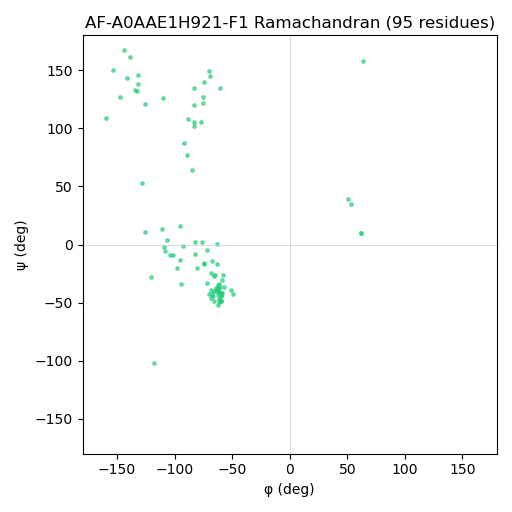88 ? -0.389 -4.737 -10.068 1.00 95.75 88 LEU A C 1
ATOM 715 O O . LEU A 1 88 ? -1.366 -4.500 -10.769 1.00 95.75 88 LEU A O 1
ATOM 719 N N . ARG A 1 89 ? -0.316 -5.802 -9.268 1.00 95.62 89 ARG A N 1
ATOM 720 C CA . ARG A 1 89 ? -1.415 -6.733 -9.005 1.00 95.62 89 ARG A CA 1
ATOM 721 C C . ARG A 1 89 ? -1.379 -7.140 -7.536 1.00 95.62 89 ARG A C 1
ATOM 723 O O . ARG A 1 89 ? -0.300 -7.311 -6.968 1.00 95.62 89 ARG A O 1
ATOM 730 N N . ILE A 1 90 ? -2.546 -7.315 -6.920 1.00 96.94 90 ILE A N 1
ATOM 731 C CA . ILE A 1 90 ? -2.638 -7.904 -5.580 1.00 96.94 90 ILE A CA 1
ATOM 732 C C . ILE A 1 90 ? -2.409 -9.414 -5.677 1.00 96.94 90 ILE A C 1
ATOM 734 O O . ILE A 1 90 ? -3.100 -10.104 -6.420 1.00 96.94 90 ILE A O 1
ATOM 738 N N . ALA A 1 91 ? -1.470 -9.925 -4.885 1.00 96.19 91 ALA A N 1
ATOM 739 C CA . ALA A 1 91 ? -1.272 -11.354 -4.681 1.00 96.19 91 ALA A CA 1
ATOM 740 C C . ALA A 1 91 ? -1.682 -11.729 -3.252 1.00 96.19 91 ALA A C 1
ATOM 742 O O . ALA A 1 91 ? -1.193 -11.150 -2.282 1.00 96.19 91 ALA A O 1
ATOM 743 N N . THR A 1 92 ? -2.576 -12.708 -3.122 1.00 95.69 92 THR A N 1
ATOM 744 C CA . THR A 1 92 ? -3.044 -13.253 -1.832 1.00 95.69 92 THR A CA 1
ATOM 745 C C . THR A 1 92 ? -2.534 -14.671 -1.568 1.00 95.69 92 THR A C 1
ATOM 747 O O . THR A 1 92 ? -2.787 -15.236 -0.507 1.00 95.69 92 THR A O 1
ATOM 750 N N . THR A 1 93 ? -1.790 -15.249 -2.516 1.00 95.12 93 THR A N 1
ATOM 751 C CA . THR A 1 93 ? -1.172 -16.575 -2.412 1.00 95.12 93 THR A CA 1
ATOM 752 C C . THR A 1 93 ? 0.247 -16.551 -2.983 1.00 95.12 93 THR A C 1
ATOM 754 O O . THR A 1 93 ? 0.598 -15.665 -3.761 1.00 95.12 93 THR A O 1
ATOM 757 N N . VAL A 1 94 ? 1.063 -17.550 -2.629 1.00 91.62 94 VAL A N 1
ATOM 758 C CA . VAL A 1 94 ? 2.456 -17.667 -3.104 1.00 91.62 94 VAL A CA 1
ATOM 759 C C . VAL A 1 94 ? 2.577 -17.912 -4.605 1.00 91.62 94 VAL A C 1
ATOM 761 O O . VAL A 1 94 ? 3.587 -17.555 -5.197 1.00 91.62 94 VAL A O 1
ATOM 764 N N . LYS A 1 95 ? 1.561 -18.525 -5.223 1.00 89.81 95 LYS A N 1
ATOM 765 C CA . LYS A 1 95 ? 1.569 -18.805 -6.661 1.00 89.81 95 LYS A CA 1
ATOM 766 C C . LYS A 1 95 ? 1.479 -17.509 -7.478 1.00 89.81 95 LYS A C 1
ATOM 768 O O . LYS A 1 95 ? 1.906 -17.497 -8.628 1.00 89.81 95 LYS A O 1
ATOM 773 N N . GLY A 1 96 ? 0.928 -16.444 -6.884 1.00 73.31 96 GLY A N 1
ATOM 774 C CA . GLY A 1 96 ? 0.305 -15.381 -7.661 1.00 73.31 96 GLY A CA 1
ATOM 775 C C . GLY A 1 96 ? -0.909 -15.934 -8.413 1.00 73.31 96 GLY A C 1
ATOM 776 O O . GLY A 1 96 ? -1.056 -17.145 -8.599 1.00 73.31 96 GLY A O 1
ATOM 777 N N . GLU A 1 97 ? -1.826 -15.061 -8.795 1.00 56.50 97 GLU A N 1
ATOM 778 C CA . GLU A 1 97 ? -2.806 -15.437 -9.817 1.00 56.50 97 GLU A CA 1
ATOM 779 C C . GLU A 1 97 ? -2.197 -15.320 -11.216 1.00 56.50 97 GLU A C 1
ATOM 781 O O . GLU A 1 97 ? -1.346 -14.418 -11.415 1.00 56.50 97 GLU A O 1
#

Organism: NCBI:txid407009

Solvent-accessible surface area (backbone atoms only — not comparable to full-atom values): 6040 Å² total; per-residue (Å²): 115,41,55,61,57,48,50,38,42,74,77,44,70,68,54,58,93,83,60,54,56,62,58,39,75,82,41,86,70,37,48,82,36,97,77,57,81,83,26,50,51,55,35,57,76,68,66,58,88,76,82,50,71,40,57,69,67,65,76,88,27,62,98,70,50,42,68,58,47,32,52,54,33,50,49,50,53,52,51,55,26,68,77,33,63,95,82,38,74,88,63,93,55,94,82,48,129

Secondary structure (DSSP, 8-state):
-B-HHHHHHHHHTT--TT--TT--TTSTTTTT-TT----HHHHHHTT-----B-----GGGTTTTHHHHHHHHHHHHHHHHHH-TTT-----STT--

Sequence (97 aa):
HNDLPWNMRKYVHNQMGSFNFSKLDSSEPWKTSNWSHTDLTRLRIGMVGAQFWSAYVPCGAQFLDAVQLTLEQIDVIKRLAEMHPDSLRIATTVKGE

InterPro domains:
  IPR008257 Peptidase M19 [PF01244] (1-95)
  IPR008257 Peptidase M19 [PS51365] (1-97)
  IPR008257 Peptidase M19 [PTHR10443] (1-95)
  IPR032466 Metal-dependent hydrolase [SSF51556] (1-95)

Foldseek 3Di:
DAAVLVVCCVFVVLPCPPPDLQDQCPDPPLVVDPNNPHGLVNCVVVVPPDDDYDLDDDPVCPVHCRVVSSVSSVVSVQVVCVVPVVRHDDAPDPVRD